Protein AF-A0A3R7CM35-F1 (afdb_monomer_lite)

Sequence (171 aa):
MNKRFMEYLDSKHRKIGEMTEEQLKQITAKARQTQETKPESFKLYHSPNKEKEAPKETEEKKPEIKPIKSKKFLLSGVNLTDRMMFMDNLATMLKAGLALAPALKTIAKEVKNTYFREVIQSLASYVENGQVLSRGMKYYPKVFSEMITATIEVGENTGMLADSFAHLAEI

Foldseek 3Di:
DDPVVVVVVVVPDPDPPDDDPVNVVVVVVVVPPDDDDDDPVPPPDDDDDDPDDDPPPPCPPPLDQPDPPDPPPVPDFDDPVLLLCLLLQQLVCVVVVDDNLVSLQVSLVVDPRVNVSSLSPSLSVCVVVVHQSLVSCVVPCSHAPPVLSVLCVVCVVVVNNSVSSVVVSVD

Radius of gyration: 26.81 Å; chains: 1; bounding box: 51×51×70 Å

pLDDT: mean 74.88, std 24.97, range [27.78, 98.62]

Secondary structure (DSSP, 8-state):
--HHHHHHHHTT-S--SS--HHHHHHHHHHTTS------TT--S-------S------------PPP---TTTTT-PPPHHHHHHHHHHHHHHHHTT--HHHHHHHHHHH---HHHHHHHHHHHHHHHTT--HHHHHTT-TTTS-HHHHHHHHHHHHHT-HHHHHHHHHH-

Structure (mmCIF, N/CA/C/O backbone):
data_AF-A0A3R7CM35-F1
#
_entry.id   AF-A0A3R7CM35-F1
#
loop_
_atom_site.group_PDB
_atom_site.id
_atom_site.type_symbol
_atom_site.label_atom_id
_atom_site.label_alt_id
_atom_site.label_comp_id
_atom_site.label_asym_id
_atom_site.label_entity_id
_atom_site.label_seq_id
_atom_site.pdbx_PDB_ins_code
_atom_site.Cartn_x
_atom_site.Cartn_y
_atom_site.Cartn_z
_atom_site.occupancy
_atom_site.B_iso_or_equiv
_atom_site.auth_seq_id
_atom_site.auth_comp_id
_atom_site.auth_asym_id
_atom_site.auth_atom_id
_atom_site.pdbx_PDB_model_num
ATOM 1 N N . MET A 1 1 ? -36.979 -19.291 -37.767 1.00 51.50 1 MET A N 1
ATOM 2 C CA . MET A 1 1 ? -35.526 -19.076 -37.570 1.00 51.50 1 MET A CA 1
ATOM 3 C C . MET A 1 1 ? -35.345 -18.377 -36.225 1.00 51.50 1 MET A C 1
ATOM 5 O O . MET A 1 1 ? -36.089 -17.444 -35.960 1.00 51.50 1 MET A O 1
ATOM 9 N N . ASN A 1 2 ? -34.509 -18.900 -35.321 1.00 46.25 2 ASN A N 1
ATOM 10 C CA . ASN A 1 2 ? -34.503 -18.482 -33.909 1.00 46.25 2 ASN A CA 1
ATOM 11 C C . ASN A 1 2 ? -33.762 -17.142 -33.718 1.00 46.25 2 ASN A C 1
ATOM 13 O O . ASN A 1 2 ? -32.691 -16.950 -34.286 1.00 46.25 2 ASN A O 1
ATOM 17 N N . LYS A 1 3 ? -34.315 -16.242 -32.896 1.00 48.50 3 LYS A N 1
ATOM 18 C CA . LYS A 1 3 ? -33.840 -14.868 -32.644 1.00 48.50 3 LYS A CA 1
ATOM 19 C C . LYS A 1 3 ? -32.354 -14.796 -32.262 1.00 48.50 3 LYS A C 1
ATOM 21 O O . LYS A 1 3 ? -31.635 -13.929 -32.744 1.00 48.50 3 LYS A O 1
ATOM 26 N N . ARG A 1 4 ? -31.871 -15.789 -31.510 1.00 53.28 4 ARG A N 1
ATOM 27 C CA . ARG A 1 4 ? -30.457 -15.913 -31.111 1.00 53.28 4 ARG A CA 1
ATOM 28 C C . ARG A 1 4 ? -29.495 -16.166 -32.275 1.00 53.28 4 ARG A C 1
ATOM 30 O O . ARG A 1 4 ? -28.328 -15.804 -32.194 1.00 53.28 4 ARG A O 1
ATOM 37 N N . PHE A 1 5 ? -29.967 -16.795 -33.351 1.00 50.53 5 PHE A N 1
ATOM 38 C CA . PHE A 1 5 ? -29.156 -17.032 -34.546 1.00 50.53 5 PHE A CA 1
ATOM 39 C C . PHE A 1 5 ? -28.981 -15.744 -35.356 1.00 50.53 5 PHE A C 1
ATOM 41 O O . PHE A 1 5 ? -27.897 -15.487 -35.864 1.00 50.53 5 PHE A O 1
ATOM 48 N N . MET A 1 6 ? -30.016 -14.899 -35.401 1.00 53.44 6 MET A N 1
ATOM 49 C CA . MET A 1 6 ? -29.934 -13.585 -36.045 1.00 53.44 6 MET A CA 1
ATOM 50 C C . MET A 1 6 ? -29.029 -12.628 -35.258 1.00 53.44 6 MET A C 1
ATOM 52 O O . MET A 1 6 ? -28.188 -11.970 -35.857 1.00 53.44 6 MET A O 1
ATOM 56 N N . GLU A 1 7 ? -29.114 -12.624 -33.921 1.00 54.47 7 GLU A N 1
ATOM 57 C CA . GLU A 1 7 ? -28.229 -11.823 -33.055 1.00 54.47 7 GLU A CA 1
ATOM 58 C C . GLU A 1 7 ? -26.748 -12.222 -33.187 1.00 54.47 7 GLU A C 1
ATOM 60 O O . GLU A 1 7 ? -25.878 -11.358 -33.167 1.00 54.47 7 GLU A O 1
ATOM 65 N N . TYR A 1 8 ? -26.446 -13.513 -33.375 1.00 52.53 8 TYR A N 1
ATOM 66 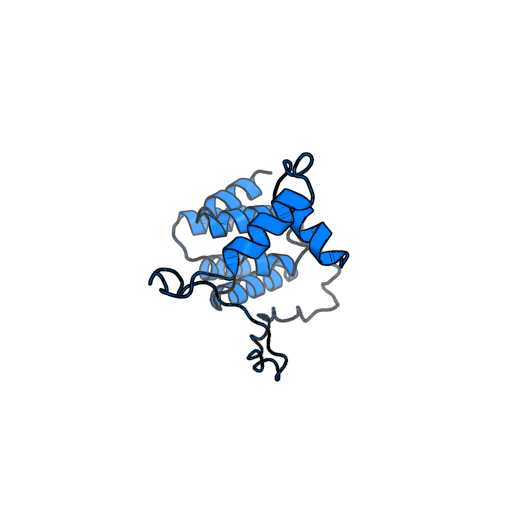C CA . TYR A 1 8 ? -25.076 -13.991 -33.606 1.00 52.53 8 TYR A CA 1
ATOM 67 C C . TYR A 1 8 ? -24.493 -13.500 -34.939 1.00 52.53 8 TYR A C 1
ATOM 69 O O . TYR A 1 8 ? -23.321 -13.130 -35.011 1.00 52.53 8 TYR A O 1
ATOM 77 N N . LEU A 1 9 ? -25.311 -13.491 -35.994 1.00 54.69 9 LEU A N 1
ATOM 78 C CA . LEU A 1 9 ? -24.895 -13.017 -37.313 1.00 54.69 9 LEU A CA 1
ATOM 79 C C . LEU A 1 9 ? -24.701 -11.494 -37.331 1.00 54.69 9 LEU A C 1
ATOM 81 O O . LEU A 1 9 ? -23.762 -11.008 -37.959 1.00 54.69 9 LEU A O 1
ATOM 85 N N . ASP A 1 10 ? -25.520 -10.763 -36.576 1.00 53.91 10 ASP A N 1
ATOM 86 C CA . ASP A 1 10 ? -25.430 -9.307 -36.434 1.00 53.91 10 ASP A CA 1
ATOM 87 C C . ASP A 1 10 ? -24.217 -8.877 -35.582 1.00 53.91 10 ASP A C 1
ATOM 89 O O . ASP A 1 10 ? -23.540 -7.890 -35.874 1.00 53.91 10 ASP A O 1
ATOM 93 N N . SER A 1 11 ? -23.854 -9.681 -34.574 1.00 52.22 11 SER A N 1
ATOM 94 C CA . SER A 1 11 ? -22.742 -9.390 -33.657 1.00 52.22 11 SER A CA 1
ATOM 95 C C . SER A 1 11 ? -21.351 -9.455 -34.299 1.00 52.22 11 SER A C 1
ATOM 97 O O . SER A 1 11 ? -20.392 -8.989 -33.674 1.00 52.22 11 SER A O 1
ATOM 99 N N . LYS A 1 12 ? -21.189 -10.071 -35.479 1.00 53.91 12 LYS A N 1
ATOM 100 C CA . LYS A 1 12 ? -19.853 -10.429 -35.980 1.00 53.91 12 LYS A CA 1
ATOM 101 C C . LYS A 1 12 ? -19.326 -9.639 -37.169 1.00 53.91 12 LYS A C 1
ATOM 103 O O . LYS A 1 12 ? -18.116 -9.519 -37.181 1.00 53.91 12 LYS A O 1
ATOM 108 N N . HIS A 1 13 ? -20.102 -9.030 -38.076 1.00 42.78 13 HIS A N 1
ATOM 109 C CA . HIS A 1 13 ? -19.570 -8.043 -39.047 1.00 42.78 13 HIS A CA 1
ATOM 110 C C . HIS A 1 13 ? -20.684 -7.238 -39.754 1.00 42.78 13 HIS A C 1
ATOM 112 O O . HIS A 1 13 ? -21.566 -7.813 -40.388 1.00 42.78 13 HIS A O 1
ATOM 118 N N . ARG A 1 14 ? -20.573 -5.895 -39.770 1.00 44.03 14 ARG A N 1
ATOM 119 C CA . ARG A 1 14 ? -21.295 -4.997 -40.699 1.00 44.03 14 ARG A CA 1
ATOM 120 C C . ARG A 1 14 ? -20.863 -5.282 -42.147 1.00 44.03 14 ARG A C 1
ATOM 122 O O . ARG A 1 14 ? -19.967 -4.601 -42.633 1.00 44.03 14 ARG A O 1
ATOM 129 N N . LYS A 1 15 ? -21.424 -6.296 -42.813 1.00 52.97 15 LYS A N 1
ATOM 130 C CA . LYS A 1 15 ? -21.468 -6.438 -44.292 1.00 52.97 15 LYS A CA 1
ATOM 131 C C . LYS A 1 15 ? -22.203 -7.717 -44.725 1.00 52.97 15 LYS A C 1
ATOM 133 O O . LYS A 1 15 ? -21.695 -8.503 -45.513 1.00 52.97 15 LYS A O 1
ATOM 138 N N . ILE A 1 16 ? -23.417 -7.933 -44.221 1.00 47.78 16 ILE A N 1
ATOM 139 C CA . ILE A 1 16 ? -24.318 -8.985 -44.738 1.00 47.78 16 ILE A CA 1
ATOM 140 C C . ILE A 1 16 ? -25.714 -8.395 -44.995 1.00 47.78 16 ILE A C 1
ATOM 142 O O . ILE A 1 16 ? -26.735 -9.001 -44.706 1.00 47.78 16 ILE A O 1
ATOM 146 N N . GLY A 1 17 ? -25.756 -7.165 -45.510 1.00 46.09 17 GLY A N 1
ATOM 147 C CA . GLY A 1 17 ? -26.994 -6.536 -45.982 1.00 46.09 17 GLY A CA 1
ATOM 148 C C . GLY A 1 17 ? -27.346 -6.876 -47.436 1.00 46.09 17 GLY A C 1
ATOM 149 O O . GLY A 1 17 ? -28.371 -6.419 -47.918 1.00 46.09 17 GLY A O 1
ATOM 150 N N . GLU A 1 18 ? -26.511 -7.648 -48.147 1.00 55.16 18 GLU A N 1
ATOM 151 C CA . GLU A 1 18 ? -26.612 -7.820 -49.611 1.00 55.16 18 GLU A CA 1
ATOM 152 C C . GLU A 1 18 ? -26.450 -9.279 -50.086 1.00 55.16 18 GLU A C 1
ATOM 154 O O . GLU A 1 18 ? -26.131 -9.524 -51.246 1.00 55.16 18 GLU A O 1
ATOM 159 N N . MET A 1 19 ? -26.646 -10.276 -49.217 1.00 53.78 19 MET A N 1
ATOM 160 C CA . MET A 1 19 ? -26.617 -11.687 -49.633 1.00 53.78 19 MET A CA 1
ATOM 161 C C . MET A 1 19 ? -28.030 -12.266 -49.650 1.00 53.78 19 MET A C 1
ATOM 163 O O . MET A 1 19 ? -28.739 -12.233 -48.648 1.00 53.78 19 MET A O 1
ATOM 167 N N . THR A 1 20 ? -28.437 -12.791 -50.804 1.00 61.66 20 THR A N 1
ATOM 168 C CA . THR A 1 20 ? -29.780 -13.355 -51.020 1.00 61.66 20 THR A CA 1
ATOM 169 C C . THR A 1 20 ? -29.938 -14.714 -50.326 1.00 61.66 20 THR A C 1
ATOM 171 O O . THR A 1 20 ? -28.957 -15.433 -50.111 1.00 61.66 20 THR A O 1
ATOM 174 N N . GLU A 1 21 ? -31.173 -15.099 -49.980 1.00 53.94 21 GLU A N 1
ATOM 175 C CA . GLU A 1 21 ? -31.464 -16.372 -49.294 1.00 53.94 21 GLU A CA 1
ATOM 176 C C . GLU A 1 21 ? -30.928 -17.605 -50.052 1.00 53.94 21 GLU A C 1
ATOM 178 O O . GLU A 1 21 ? -30.484 -18.576 -49.433 1.00 53.94 21 GLU A O 1
ATOM 183 N N . GLU A 1 22 ? -30.877 -17.550 -51.385 1.00 53.44 22 GLU A N 1
ATOM 184 C CA . GLU A 1 22 ? -30.278 -18.584 -52.234 1.00 53.44 22 GLU A CA 1
ATOM 185 C C . GLU A 1 22 ? -28.768 -18.758 -51.999 1.00 53.44 22 GLU A C 1
ATOM 187 O O . GLU A 1 22 ? -28.276 -19.888 -51.988 1.00 53.44 22 GLU A O 1
ATOM 192 N N . GLN A 1 23 ? -28.020 -17.680 -51.746 1.00 53.31 23 GLN A N 1
ATOM 193 C CA . GLN A 1 23 ? -26.577 -17.760 -51.482 1.00 53.31 23 GLN A CA 1
ATOM 194 C C . GLN A 1 23 ? -26.291 -18.389 -50.111 1.00 53.31 23 GLN A C 1
ATOM 196 O O . GLN A 1 23 ? -25.367 -19.195 -49.973 1.00 53.31 23 GLN A O 1
ATOM 201 N N . LEU A 1 24 ? -27.133 -18.103 -49.113 1.00 54.06 24 LEU A N 1
ATOM 202 C CA . LEU A 1 24 ? -27.068 -18.732 -47.789 1.00 54.06 24 LEU A CA 1
ATOM 203 C C . LEU A 1 24 ? -27.397 -20.234 -47.845 1.00 54.06 24 LEU A C 1
ATOM 205 O O . LEU A 1 24 ? -26.740 -21.036 -47.170 1.00 54.06 24 LEU A O 1
ATOM 209 N N . LYS A 1 25 ? -28.353 -20.639 -48.695 1.00 55.62 25 LYS A N 1
ATOM 210 C CA . LYS A 1 25 ? -28.678 -22.056 -48.943 1.00 55.62 25 LYS A CA 1
ATOM 211 C C . LYS A 1 25 ? -27.547 -22.806 -49.653 1.00 55.62 25 LYS A C 1
ATOM 213 O O . LYS A 1 25 ? -27.276 -23.957 -49.315 1.00 55.62 25 LYS A O 1
ATOM 218 N N . GLN A 1 26 ? -26.841 -22.170 -50.589 1.00 54.12 26 GLN A N 1
ATOM 219 C CA . GLN A 1 26 ? -25.711 -22.807 -51.279 1.00 54.12 26 GLN A CA 1
ATOM 220 C C . GLN A 1 26 ? -24.510 -23.045 -50.353 1.00 54.12 26 GLN A C 1
ATOM 222 O O . GLN A 1 26 ? -23.895 -24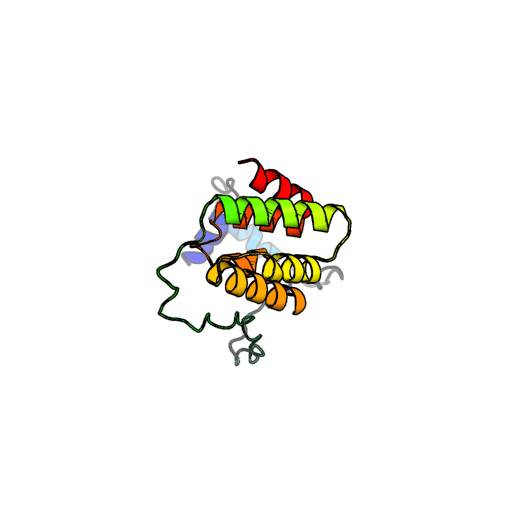.110 -50.418 1.00 54.12 26 GLN A O 1
ATOM 227 N N . ILE A 1 27 ? -24.207 -22.112 -49.442 1.00 57.19 27 ILE A N 1
ATOM 228 C CA . ILE A 1 27 ? -23.125 -22.287 -48.455 1.00 57.19 27 ILE A CA 1
ATOM 229 C C . ILE A 1 27 ? -23.439 -23.447 -47.498 1.00 57.19 27 ILE A C 1
ATOM 231 O O . ILE A 1 27 ? -22.579 -24.285 -47.219 1.00 57.19 27 ILE A O 1
ATOM 235 N N . THR A 1 28 ? -24.688 -23.541 -47.038 1.00 53.50 28 THR A N 1
ATOM 236 C CA . THR A 1 28 ? -25.121 -24.612 -46.125 1.00 53.50 28 THR A CA 1
ATOM 237 C C . THR A 1 28 ? -25.232 -25.980 -46.803 1.00 53.50 28 THR A C 1
ATOM 239 O O . THR A 1 28 ? -24.995 -26.997 -46.150 1.00 53.50 28 THR A O 1
ATOM 242 N N . ALA A 1 29 ? -25.513 -26.032 -48.108 1.00 51.41 29 ALA A N 1
ATOM 243 C CA . ALA A 1 29 ? -25.503 -27.272 -48.884 1.00 51.41 29 ALA A CA 1
ATOM 244 C C . ALA A 1 29 ? -24.078 -27.788 -49.167 1.00 51.41 29 ALA A C 1
ATOM 246 O O . ALA A 1 29 ? -23.835 -28.992 -49.091 1.00 51.41 29 ALA A O 1
ATOM 247 N N . LYS A 1 30 ? -23.115 -26.891 -49.425 1.00 52.09 30 LYS A N 1
ATOM 248 C CA . LYS A 1 30 ? -21.728 -27.255 -49.774 1.00 52.09 30 LYS A CA 1
ATOM 249 C C . LYS A 1 30 ? -20.920 -27.793 -48.584 1.00 52.09 30 LYS A C 1
ATOM 251 O O . LYS A 1 30 ? -20.014 -28.595 -48.773 1.00 52.09 30 LYS A O 1
ATOM 256 N N . ALA A 1 31 ? -21.290 -27.419 -47.358 1.00 49.47 31 ALA A N 1
ATOM 257 C CA . ALA A 1 31 ? -20.650 -27.896 -46.129 1.00 49.47 31 ALA A CA 1
ATOM 258 C C . ALA A 1 31 ? -21.047 -29.332 -45.716 1.00 49.47 31 ALA A C 1
ATOM 260 O O . ALA A 1 31 ? -20.473 -29.876 -44.776 1.00 49.47 31 ALA A O 1
ATOM 261 N N . ARG A 1 32 ? -22.025 -29.959 -46.390 1.00 46.84 32 ARG A N 1
ATOM 262 C CA . ARG A 1 32 ? -22.521 -31.310 -46.058 1.00 46.84 32 ARG A CA 1
ATOM 263 C C . ARG A 1 32 ? -21.890 -32.455 -46.869 1.00 46.84 32 ARG A C 1
ATOM 265 O O . ARG A 1 32 ? -22.226 -33.600 -46.591 1.00 46.84 32 ARG A O 1
ATOM 272 N N . GLN A 1 33 ? -20.997 -32.193 -47.833 1.00 44.41 33 GLN A N 1
ATOM 273 C CA . GLN A 1 33 ? -20.494 -33.224 -48.767 1.00 44.41 33 GLN A CA 1
ATOM 274 C C . GLN A 1 33 ? -18.974 -33.481 -48.788 1.00 44.41 33 GLN A C 1
ATOM 276 O O . GLN A 1 33 ? -18.514 -34.224 -49.648 1.00 44.41 33 GLN A O 1
ATOM 281 N N . THR A 1 34 ? -18.187 -33.002 -47.827 1.00 37.53 34 THR A N 1
ATOM 282 C CA . THR A 1 34 ? -16.776 -33.427 -47.707 1.00 37.53 34 THR A CA 1
ATOM 283 C C . THR A 1 34 ? -16.477 -33.903 -46.289 1.00 37.53 34 THR A C 1
ATOM 285 O O . THR A 1 34 ? -16.295 -33.113 -45.367 1.00 37.53 34 THR A O 1
ATOM 288 N N . GLN A 1 35 ? -16.492 -35.227 -46.116 1.00 42.78 35 GLN A N 1
ATOM 289 C CA . GLN A 1 35 ? -15.804 -35.924 -45.028 1.00 42.78 35 GLN A CA 1
ATOM 290 C C . GLN A 1 35 ? -14.302 -36.013 -45.378 1.00 42.78 35 GLN A C 1
ATOM 292 O O . GLN A 1 35 ? -13.978 -36.029 -46.561 1.00 42.78 35 GLN A O 1
ATOM 297 N N . GLU A 1 36 ? -13.438 -36.102 -44.352 1.00 38.03 36 GLU A N 1
ATOM 298 C CA . GLU A 1 36 ? -11.952 -36.191 -44.384 1.00 38.03 36 GLU A CA 1
ATOM 299 C C . GLU A 1 36 ? -11.216 -34.837 -44.542 1.00 38.03 36 GLU A C 1
ATOM 301 O O . GLU A 1 36 ? -11.520 -34.058 -45.431 1.00 38.03 36 GLU A O 1
ATOM 306 N N . THR A 1 37 ? -10.237 -34.406 -43.736 1.00 32.47 37 THR A N 1
ATOM 307 C CA . THR A 1 37 ? -9.485 -34.924 -42.577 1.00 32.47 37 THR A CA 1
ATOM 308 C C . THR A 1 37 ? -9.185 -33.744 -41.626 1.00 32.47 37 THR A C 1
ATOM 310 O O . THR A 1 37 ? -9.189 -32.580 -42.023 1.00 32.47 37 THR A O 1
ATOM 313 N N . LYS A 1 38 ? -8.952 -34.022 -40.339 1.00 34.03 38 LYS A N 1
ATOM 314 C CA . LYS A 1 38 ? -8.701 -33.020 -39.288 1.00 34.03 38 LYS A CA 1
ATOM 315 C C . LYS A 1 38 ? -7.290 -32.410 -39.425 1.00 34.03 38 LYS A C 1
ATOM 317 O O . LYS A 1 38 ? -6.334 -33.158 -39.237 1.00 34.03 38 LYS A O 1
ATOM 322 N N . PRO A 1 39 ? -7.111 -31.091 -39.649 1.00 33.56 39 PRO A N 1
ATOM 323 C CA . PRO A 1 39 ? -5.804 -30.471 -39.467 1.00 33.56 39 PRO A CA 1
ATOM 324 C C . PRO A 1 39 ? -5.440 -30.478 -37.975 1.00 33.56 39 PRO A C 1
ATOM 326 O O . PRO A 1 39 ? -6.227 -30.090 -37.106 1.00 33.56 39 PRO A O 1
ATOM 329 N N . GLU A 1 40 ? -4.232 -30.946 -37.679 1.00 38.00 40 GLU A N 1
ATOM 330 C CA . GLU A 1 40 ? -3.694 -31.185 -36.333 1.00 38.00 40 GLU A CA 1
ATOM 331 C C . GLU A 1 40 ? -3.576 -29.917 -35.460 1.00 38.00 40 GLU A C 1
ATOM 333 O O . GLU A 1 40 ? -3.362 -30.001 -34.253 1.00 38.00 40 GLU A O 1
ATOM 338 N N . SER A 1 41 ? -3.812 -28.735 -36.032 1.00 39.72 41 SER A N 1
ATOM 339 C CA . SER A 1 41 ? -3.823 -27.444 -35.338 1.00 39.72 41 SER A CA 1
ATOM 340 C C . SER A 1 41 ? -5.131 -27.131 -34.590 1.00 39.72 41 SER A C 1
ATOM 342 O O . SER A 1 41 ? -5.195 -26.153 -33.847 1.00 39.72 41 SER A O 1
ATOM 344 N N . PHE A 1 42 ? -6.172 -27.966 -34.697 1.00 34.56 42 PHE A N 1
ATOM 345 C CA . PHE A 1 42 ? -7.482 -27.737 -34.064 1.00 34.56 42 PHE A CA 1
ATOM 346 C C . PHE A 1 42 ? -7.645 -28.417 -32.686 1.00 34.56 42 PHE A C 1
ATOM 348 O O . PHE A 1 42 ? -8.681 -29.015 -32.379 1.00 34.56 42 PHE A O 1
ATOM 355 N N . LYS A 1 43 ? -6.606 -28.373 -31.842 1.00 41.34 43 LYS A N 1
ATOM 356 C CA . LYS A 1 43 ? -6.622 -28.951 -30.482 1.00 41.34 43 LYS A CA 1
ATOM 357 C C . LYS A 1 43 ? -6.764 -27.933 -29.342 1.00 41.34 43 LYS A C 1
ATOM 359 O O . LYS A 1 43 ? -6.646 -28.347 -28.196 1.00 41.34 43 LYS A O 1
ATOM 364 N N . LEU A 1 44 ? -7.059 -26.654 -29.608 1.00 35.50 44 LEU A N 1
ATOM 365 C CA . LEU A 1 44 ? -7.097 -25.641 -28.535 1.00 35.50 44 LEU A CA 1
ATOM 366 C C . LEU A 1 44 ? -8.444 -24.965 -28.244 1.00 35.50 44 LEU A C 1
ATOM 368 O O . LEU A 1 44 ? -8.525 -24.221 -27.277 1.00 35.50 44 LEU A O 1
ATOM 372 N N . TYR A 1 45 ? -9.520 -25.251 -28.980 1.00 27.78 45 TYR A N 1
ATOM 373 C CA . TYR A 1 45 ? -10.855 -24.776 -28.593 1.00 27.78 45 TYR A CA 1
ATOM 374 C C . TYR A 1 45 ? -11.920 -25.843 -28.844 1.00 27.78 45 TYR A C 1
ATOM 376 O O . TYR A 1 45 ? -12.481 -25.953 -29.929 1.00 27.78 45 TYR A O 1
ATOM 384 N N . HIS A 1 46 ? -12.207 -26.634 -27.812 1.00 33.09 46 HIS A N 1
ATOM 385 C CA . HIS A 1 46 ? -13.522 -27.235 -27.624 1.00 33.09 46 HIS A CA 1
ATOM 386 C C . HIS A 1 46 ? -14.097 -26.675 -26.324 1.00 33.09 46 HIS A C 1
ATOM 388 O O . HIS A 1 46 ? -13.546 -26.903 -25.252 1.00 33.09 46 HIS A O 1
ATOM 394 N N . SER A 1 47 ? -15.231 -25.991 -26.436 1.00 30.62 47 SER A N 1
ATOM 395 C CA . SER A 1 47 ? -16.255 -26.009 -25.399 1.00 30.62 47 SER A CA 1
ATOM 396 C C . SER A 1 47 ? -17.477 -26.697 -26.002 1.00 30.62 47 SER A C 1
ATOM 398 O O . SER A 1 47 ? -17.971 -26.263 -27.045 1.00 30.62 47 SER A O 1
ATOM 400 N N . PRO A 1 48 ? -17.939 -27.796 -25.393 1.00 32.78 48 PRO A N 1
ATOM 401 C CA . PRO A 1 48 ? -19.360 -28.079 -25.374 1.00 32.78 48 PRO A CA 1
ATOM 402 C C . PRO A 1 48 ? -19.825 -28.330 -23.937 1.00 32.78 48 PRO A C 1
ATOM 404 O O . PRO A 1 48 ? -19.420 -29.300 -23.294 1.00 32.78 48 PRO A O 1
ATOM 407 N N . ASN A 1 49 ? -20.734 -27.474 -23.467 1.00 32.59 49 ASN A N 1
ATOM 408 C CA . ASN A 1 49 ? -21.557 -27.727 -22.290 1.00 32.59 49 ASN A CA 1
ATOM 409 C C . ASN A 1 49 ? -22.290 -29.071 -22.447 1.00 32.59 49 ASN A C 1
ATOM 411 O O . ASN A 1 49 ? -23.146 -29.224 -23.320 1.00 32.59 49 ASN A O 1
ATOM 415 N N . LYS A 1 50 ? -21.982 -30.024 -21.565 1.00 38.00 50 LYS A N 1
ATOM 416 C CA . LYS A 1 50 ? -22.924 -31.052 -21.124 1.00 38.00 50 LYS A CA 1
ATOM 417 C C . LYS A 1 50 ? -23.332 -30.687 -19.705 1.00 38.00 50 LYS A C 1
ATOM 419 O O . LYS A 1 50 ? -22.488 -30.657 -18.817 1.00 38.00 50 LYS A O 1
ATOM 424 N N . GLU A 1 51 ? -24.621 -30.442 -19.506 1.00 45.09 51 GLU A N 1
ATOM 425 C CA . GLU A 1 51 ? -25.258 -30.513 -18.194 1.00 45.09 51 GLU A CA 1
ATOM 426 C C . GLU A 1 51 ? -25.109 -31.942 -17.659 1.00 45.09 51 GLU A C 1
ATOM 428 O O . GLU A 1 51 ? -25.895 -32.837 -17.963 1.00 45.09 51 GLU A O 1
ATOM 433 N N . LYS A 1 52 ? -24.035 -32.164 -16.907 1.00 38.62 52 LYS A N 1
ATOM 434 C CA . LYS A 1 52 ? -23.914 -33.150 -15.837 1.00 38.62 52 LYS A CA 1
ATOM 435 C C . LYS A 1 52 ? -23.021 -32.487 -14.807 1.00 38.62 52 LYS A C 1
ATOM 437 O O . LYS A 1 52 ? -21.905 -32.137 -15.168 1.00 38.62 52 LYS A O 1
ATOM 442 N N . GLU A 1 53 ? -23.595 -32.253 -13.627 1.00 39.22 53 GLU A N 1
ATOM 443 C CA . GLU A 1 53 ? -22.964 -31.810 -12.378 1.00 39.22 53 GLU A CA 1
ATOM 444 C C . GLU A 1 53 ? -21.666 -31.033 -12.584 1.00 39.22 53 GLU A C 1
ATOM 446 O O . GLU A 1 53 ? -20.618 -31.628 -12.835 1.00 39.22 53 GLU A O 1
ATOM 451 N N . ALA A 1 54 ? -21.754 -29.702 -12.465 1.00 39.50 54 ALA A N 1
ATOM 452 C CA . ALA A 1 54 ? -20.580 -28.847 -12.358 1.00 39.50 54 ALA A CA 1
ATOM 453 C C . ALA A 1 54 ? -19.537 -29.577 -11.495 1.00 39.50 54 ALA A C 1
ATOM 455 O O . ALA A 1 54 ? -19.879 -29.969 -10.369 1.00 39.50 54 ALA A O 1
ATOM 456 N N . PRO A 1 55 ? -18.313 -29.832 -12.006 1.00 39.25 55 PRO A N 1
ATOM 457 C CA . PRO A 1 55 ? -17.235 -30.291 -11.148 1.00 39.25 55 PRO A CA 1
ATOM 458 C C . PRO A 1 55 ? -17.250 -29.314 -9.993 1.00 39.25 55 PRO A C 1
ATOM 460 O O . PRO A 1 55 ? -17.260 -28.114 -10.268 1.00 39.25 55 PRO A O 1
ATOM 463 N N . LYS A 1 56 ? -17.376 -29.808 -8.753 1.00 39.72 56 LYS A N 1
ATOM 464 C CA . LYS A 1 56 ? -17.266 -28.964 -7.566 1.00 39.72 56 LYS A CA 1
ATOM 465 C C . LYS A 1 56 ? -16.073 -28.064 -7.833 1.00 39.72 56 LYS A C 1
ATOM 467 O O . LYS A 1 56 ? -14.949 -28.566 -7.847 1.00 39.72 56 LYS A O 1
ATOM 472 N N . GLU A 1 57 ? -16.334 -26.791 -8.140 1.00 42.16 57 GLU A N 1
ATOM 473 C CA . GLU A 1 57 ? -15.326 -25.760 -8.043 1.00 42.16 57 GLU A CA 1
ATOM 474 C C . GLU A 1 57 ? -14.806 -26.003 -6.643 1.00 42.16 57 GLU A C 1
ATOM 476 O O . GLU A 1 57 ? -15.558 -25.907 -5.669 1.00 42.16 57 GLU A O 1
ATOM 481 N N . THR A 1 58 ? -13.578 -26.511 -6.537 1.00 37.47 58 THR A N 1
ATOM 482 C CA . THR A 1 58 ? -12.858 -26.419 -5.283 1.00 37.47 58 THR A CA 1
ATOM 483 C C . THR A 1 58 ? -12.996 -24.961 -4.933 1.00 37.47 58 THR A C 1
ATOM 485 O O . THR A 1 58 ? -12.492 -24.132 -5.687 1.00 37.47 58 THR A O 1
ATOM 488 N N . GLU A 1 59 ? -13.801 -24.679 -3.908 1.00 43.81 59 GLU A N 1
ATOM 489 C CA . GLU A 1 59 ? -14.026 -23.352 -3.374 1.00 43.81 59 GLU A CA 1
ATOM 490 C C . GLU A 1 59 ? -12.638 -22.751 -3.161 1.00 43.81 59 GLU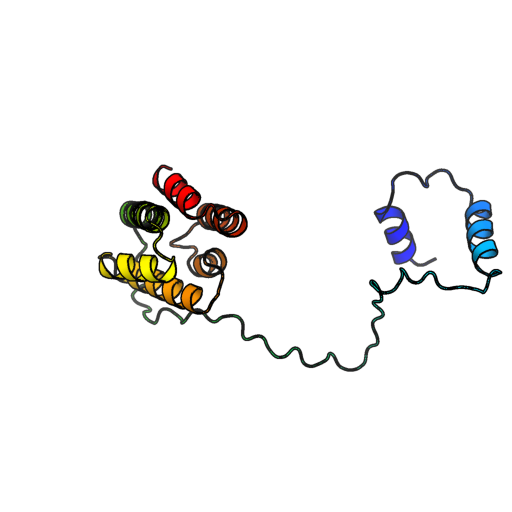 A C 1
ATOM 492 O O . GLU A 1 59 ? -11.983 -23.005 -2.146 1.00 43.81 59 GLU A O 1
ATOM 497 N N . GLU A 1 60 ? -12.136 -22.005 -4.144 1.00 44.25 60 GLU A N 1
ATOM 498 C CA . GLU A 1 60 ? -11.008 -21.126 -3.935 1.00 44.25 60 GLU A CA 1
ATOM 499 C C . GLU A 1 60 ? -11.564 -20.096 -2.972 1.00 44.25 60 GLU A C 1
ATOM 501 O O . GLU A 1 60 ? -12.289 -19.177 -3.360 1.00 44.25 60 GLU A O 1
ATOM 506 N N . LYS A 1 61 ? -11.335 -20.341 -1.676 1.00 41.84 61 LYS A N 1
ATOM 507 C CA . LYS A 1 61 ? -11.712 -19.437 -0.600 1.00 41.84 61 LYS A CA 1
ATOM 508 C C . LYS A 1 61 ? -11.296 -18.046 -1.038 1.00 41.84 61 LYS A C 1
ATOM 510 O O . LYS A 1 61 ? -10.099 -17.766 -1.115 1.00 41.84 61 LYS A O 1
ATOM 515 N N . LYS A 1 62 ? -12.285 -17.198 -1.345 1.00 47.31 62 LYS A N 1
ATOM 516 C CA . LYS A 1 62 ? -12.069 -15.789 -1.663 1.00 47.31 62 LYS A CA 1
ATOM 517 C C . LYS A 1 62 ? -11.086 -15.264 -0.616 1.00 47.31 62 LYS A C 1
ATOM 519 O O . LYS A 1 62 ? -11.398 -15.398 0.568 1.00 47.31 62 LYS A O 1
ATOM 524 N N . PRO A 1 63 ? -9.902 -14.769 -1.009 1.00 52.94 63 PRO A N 1
ATOM 525 C CA . PRO A 1 63 ? -8.843 -14.441 -0.067 1.00 52.94 63 PRO A CA 1
ATOM 526 C C . PRO A 1 63 ? -9.407 -13.453 0.953 1.00 52.94 63 PRO A C 1
ATOM 528 O O . PRO A 1 63 ? -9.798 -12.334 0.611 1.00 52.94 63 PRO A O 1
ATOM 531 N N . GLU A 1 64 ? -9.567 -13.933 2.184 1.00 63.47 64 GLU A N 1
ATOM 532 C CA . GLU A 1 64 ? -10.374 -13.266 3.193 1.00 63.47 64 GLU A CA 1
ATOM 533 C C . GLU A 1 64 ? -9.503 -12.240 3.911 1.00 63.47 64 GLU A C 1
ATOM 535 O O . GLU A 1 64 ? -8.582 -12.573 4.662 1.00 63.47 64 GLU A O 1
ATOM 540 N N . ILE A 1 65 ? -9.789 -10.963 3.670 1.00 70.00 65 ILE A N 1
ATOM 541 C CA . ILE A 1 65 ? -9.259 -9.896 4.506 1.00 70.00 65 ILE A CA 1
ATOM 542 C C . ILE A 1 65 ? -9.920 -10.014 5.876 1.00 70.00 65 ILE A C 1
ATOM 544 O O . ILE A 1 65 ? -11.142 -9.922 5.991 1.00 70.00 65 ILE A O 1
ATOM 548 N N . LYS A 1 66 ? -9.109 -10.214 6.923 1.00 67.25 66 LYS A N 1
ATOM 549 C CA . LYS A 1 66 ? -9.619 -10.331 8.293 1.00 67.25 66 LYS A CA 1
ATOM 550 C C . LYS A 1 66 ? -10.422 -9.068 8.640 1.00 67.25 66 LYS A C 1
ATOM 552 O O . LYS A 1 66 ? -9.890 -7.963 8.496 1.00 67.25 66 LYS A O 1
ATOM 557 N N . PRO A 1 67 ? -11.673 -9.198 9.113 1.00 62.72 67 PRO A N 1
ATOM 558 C CA . PRO A 1 67 ? -12.494 -8.043 9.439 1.00 62.72 67 PRO A CA 1
ATOM 559 C C . PRO A 1 67 ? -11.843 -7.226 10.560 1.00 62.72 67 PRO A C 1
ATOM 561 O O . PRO A 1 67 ? -11.426 -7.769 11.588 1.00 62.72 67 PRO A O 1
ATOM 564 N N . ILE A 1 68 ? -11.772 -5.909 10.355 1.00 71.62 68 ILE A N 1
ATOM 565 C CA . ILE A 1 68 ? -11.305 -4.947 11.357 1.00 71.62 68 ILE A CA 1
ATOM 566 C C . ILE A 1 68 ? -12.276 -4.997 12.545 1.00 71.62 68 ILE A C 1
ATOM 568 O O . ILE A 1 68 ? -13.464 -4.704 12.412 1.00 71.62 68 ILE A O 1
ATOM 572 N N . LYS A 1 69 ? -11.783 -5.437 13.709 1.00 61.28 69 LYS A N 1
ATOM 573 C CA . LY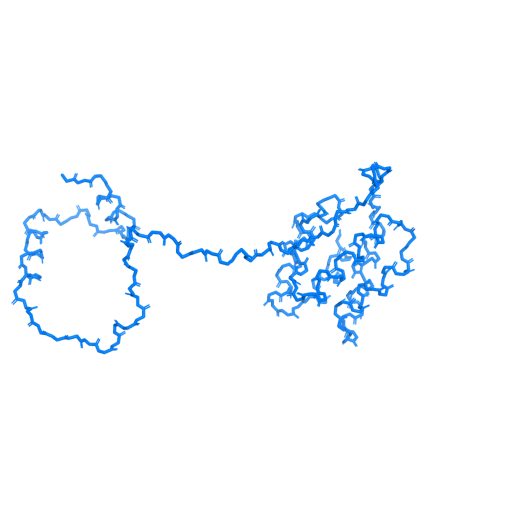S A 1 69 ? -12.611 -5.914 14.834 1.00 61.28 69 LYS A CA 1
ATOM 574 C C . LYS A 1 69 ? -13.327 -4.806 15.628 1.00 61.28 69 LYS A C 1
ATOM 576 O O . LYS A 1 69 ? -14.089 -5.113 16.543 1.00 61.28 69 LYS A O 1
ATOM 581 N N . SER A 1 70 ? -13.114 -3.526 15.326 1.00 54.56 70 SER A N 1
ATOM 582 C CA . SER A 1 70 ? -13.490 -2.414 16.209 1.00 54.56 70 SER A CA 1
ATOM 583 C C . SER A 1 70 ? -14.631 -1.540 15.646 1.00 54.56 70 SER A C 1
ATOM 585 O O . SER A 1 70 ? -14.442 -0.633 14.841 1.00 54.56 70 SER A O 1
ATOM 587 N N . LYS A 1 71 ? -15.862 -1.731 16.157 1.00 54.16 71 LYS A N 1
ATOM 588 C CA . LYS A 1 71 ? -17.031 -0.864 15.854 1.00 54.16 71 LYS A CA 1
ATOM 589 C C . LYS A 1 71 ? -16.816 0.620 16.209 1.00 54.16 71 LYS A C 1
ATOM 591 O O . LYS A 1 71 ? -17.449 1.481 15.612 1.00 54.16 71 LYS A O 1
ATOM 596 N N . LYS A 1 72 ? -15.896 0.928 17.134 1.00 54.38 72 LYS A N 1
ATOM 597 C CA . LYS A 1 72 ? -15.516 2.300 17.543 1.00 54.38 72 LYS A CA 1
ATOM 598 C C . LYS A 1 72 ? -14.749 3.072 16.449 1.00 54.38 72 LYS A C 1
ATOM 600 O O . LYS A 1 72 ? -14.498 4.260 16.592 1.00 54.38 72 LYS A O 1
ATOM 605 N N . PHE A 1 73 ? -14.381 2.395 15.366 1.00 54.81 73 PHE A N 1
ATOM 606 C CA . PHE A 1 73 ? -13.330 2.816 14.443 1.00 54.81 73 PHE A CA 1
ATOM 607 C C . PHE A 1 73 ? -13.807 3.109 13.027 1.00 54.81 73 PHE A C 1
ATOM 609 O O . PHE A 1 73 ? -13.160 3.823 12.272 1.00 54.81 73 PHE A O 1
ATOM 616 N N . LEU A 1 74 ? -15.007 2.631 12.701 1.00 55.66 74 LEU A N 1
ATOM 617 C CA . LEU A 1 74 ? -15.682 2.877 11.427 1.00 55.66 74 LEU A CA 1
ATOM 618 C C . LEU A 1 74 ? -16.043 4.364 11.205 1.00 55.66 74 LEU A C 1
ATOM 620 O O . LEU A 1 74 ? -16.495 4.723 10.112 1.00 55.66 74 LEU A O 1
ATOM 624 N N . LEU A 1 75 ? -15.840 5.202 12.233 1.00 56.94 75 LEU A N 1
ATOM 625 C CA . LEU A 1 75 ? -16.092 6.645 12.259 1.00 56.94 75 LEU A CA 1
ATOM 626 C C . LEU A 1 75 ? -14.813 7.502 12.171 1.00 56.94 75 LEU A C 1
ATOM 628 O O . LEU A 1 75 ? -14.920 8.686 11.867 1.00 56.94 75 LEU A O 1
ATOM 632 N N . SER A 1 76 ? -13.614 6.947 12.401 1.00 61.72 76 SER A N 1
ATOM 633 C CA . SER A 1 76 ? -12.357 7.698 12.263 1.00 61.72 76 SER A CA 1
ATOM 634 C C . SER A 1 76 ? -11.780 7.497 10.865 1.00 61.72 76 SER A C 1
ATOM 636 O O . SER A 1 76 ? -11.201 6.454 10.565 1.00 61.72 76 SER A O 1
ATOM 638 N N . GLY A 1 77 ? -11.951 8.491 9.995 1.00 75.94 77 GLY A N 1
ATOM 639 C CA . GLY A 1 77 ? -11.271 8.522 8.702 1.00 75.94 77 GLY A CA 1
ATOM 640 C C . GLY A 1 77 ? -9.750 8.635 8.858 1.00 75.94 77 GLY A C 1
ATOM 641 O O . GLY A 1 77 ? -9.234 9.034 9.903 1.00 75.94 77 GLY A O 1
ATOM 642 N N . VAL A 1 78 ? -9.020 8.292 7.800 1.00 91.31 78 VAL A N 1
ATOM 643 C CA . VAL A 1 78 ? -7.589 8.608 7.683 1.00 91.31 78 VAL A CA 1
ATOM 644 C C . VAL A 1 78 ? -7.483 10.018 7.100 1.00 91.31 78 VAL A C 1
ATOM 646 O O . VAL A 1 78 ? -8.214 10.344 6.161 1.00 91.31 78 VAL A O 1
ATOM 649 N N . ASN A 1 79 ? -6.637 10.879 7.668 1.00 92.56 79 ASN A N 1
ATOM 650 C CA . ASN A 1 79 ? -6.455 12.232 7.137 1.00 92.56 79 ASN A CA 1
ATOM 651 C C . ASN A 1 79 ? -5.609 12.196 5.843 1.00 92.56 79 ASN A C 1
ATOM 653 O O . ASN A 1 79 ? -5.003 11.176 5.513 1.00 92.56 79 ASN A O 1
ATOM 657 N N . LEU A 1 80 ? -5.614 13.287 5.072 1.00 92.62 80 LEU A N 1
ATOM 658 C CA . LEU A 1 80 ? -4.887 13.346 3.799 1.00 92.62 80 LEU A CA 1
ATOM 659 C C . LEU A 1 80 ? -3.373 13.207 3.995 1.00 92.62 80 LEU A C 1
ATOM 661 O O . LEU A 1 80 ? -2.751 12.426 3.285 1.00 92.62 80 LEU A O 1
ATOM 665 N N . THR A 1 81 ? -2.813 13.896 4.988 1.00 94.06 81 THR A N 1
ATOM 666 C CA . THR A 1 81 ? -1.379 13.880 5.298 1.00 94.06 81 THR A CA 1
ATOM 667 C C . THR A 1 81 ? -0.863 12.472 5.586 1.00 94.06 81 THR A C 1
ATOM 669 O O . THR A 1 81 ? 0.145 12.071 5.017 1.00 94.06 81 THR A O 1
ATOM 672 N N . ASP A 1 82 ? -1.580 11.689 6.394 1.00 94.81 82 ASP A N 1
ATOM 673 C CA . ASP A 1 82 ? -1.235 10.300 6.703 1.00 94.81 82 ASP A CA 1
ATOM 674 C C . ASP A 1 82 ? -1.204 9.455 5.422 1.00 94.81 82 ASP A C 1
ATOM 676 O O . ASP A 1 82 ? -0.281 8.666 5.226 1.00 94.81 82 ASP A O 1
ATOM 680 N N . ARG A 1 83 ? -2.190 9.628 4.526 1.00 95.62 83 ARG A N 1
ATOM 681 C CA . ARG A 1 83 ? -2.218 8.915 3.239 1.00 95.62 83 ARG A CA 1
ATOM 682 C C . ARG A 1 83 ? -1.043 9.308 2.353 1.00 95.62 83 ARG A C 1
ATOM 684 O O . ARG A 1 83 ? -0.406 8.414 1.814 1.00 95.62 83 ARG A O 1
ATOM 691 N N . MET A 1 84 ? -0.746 10.601 2.227 1.00 95.94 84 MET A N 1
ATOM 692 C CA . MET A 1 84 ? 0.379 11.089 1.420 1.00 95.94 84 MET A CA 1
ATOM 693 C C . MET A 1 84 ? 1.711 10.548 1.947 1.00 95.94 84 MET A C 1
ATOM 695 O O . MET A 1 84 ? 2.481 9.986 1.177 1.00 95.94 84 MET A O 1
ATOM 699 N N . MET A 1 85 ? 1.939 10.611 3.264 1.00 96.56 85 MET A N 1
ATOM 700 C CA . MET A 1 85 ? 3.135 10.040 3.897 1.00 96.56 85 MET A CA 1
ATOM 701 C C . MET A 1 85 ? 3.234 8.527 3.683 1.00 96.56 85 MET A C 1
ATOM 703 O O . MET A 1 85 ? 4.320 8.006 3.457 1.00 96.56 85 MET A O 1
ATOM 707 N N . PHE A 1 86 ? 2.110 7.807 3.720 1.00 98.00 86 PHE A N 1
ATOM 708 C CA . PHE A 1 86 ? 2.091 6.386 3.379 1.00 98.00 86 PHE A CA 1
ATOM 709 C C . PHE A 1 86 ? 2.525 6.135 1.928 1.00 98.00 86 PHE A C 1
ATOM 711 O O . PHE A 1 86 ? 3.345 5.244 1.709 1.00 98.00 86 PHE A O 1
ATOM 718 N N . MET A 1 87 ? 2.012 6.904 0.959 1.00 98.19 87 MET A N 1
ATOM 719 C CA . MET A 1 87 ? 2.387 6.748 -0.453 1.00 98.19 87 MET A CA 1
ATOM 720 C C . MET A 1 87 ? 3.875 7.064 -0.669 1.00 98.19 87 MET A C 1
ATOM 722 O O . MET A 1 87 ? 4.577 6.270 -1.290 1.00 98.19 87 MET A O 1
ATOM 726 N N . ASP A 1 88 ? 4.369 8.165 -0.099 1.00 98.25 88 ASP A N 1
ATOM 727 C CA . ASP A 1 88 ? 5.759 8.616 -0.245 1.00 98.25 88 ASP A CA 1
ATOM 728 C C . ASP A 1 88 ? 6.767 7.651 0.403 1.00 98.25 88 ASP A C 1
ATOM 730 O O . ASP A 1 88 ? 7.738 7.212 -0.226 1.00 98.25 88 ASP A O 1
ATOM 734 N N . ASN A 1 89 ? 6.490 7.215 1.638 1.00 98.19 89 ASN A N 1
ATOM 735 C CA . ASN A 1 89 ? 7.332 6.239 2.330 1.00 98.19 89 ASN A CA 1
ATOM 736 C C . ASN A 1 89 ? 7.361 4.909 1.570 1.00 98.19 89 ASN A C 1
ATOM 738 O O . ASN A 1 89 ? 8.425 4.308 1.409 1.00 98.19 89 ASN A O 1
ATOM 742 N N . LEU A 1 90 ? 6.209 4.447 1.072 1.00 98.31 90 LEU A N 1
ATOM 743 C CA . LEU A 1 90 ? 6.137 3.191 0.334 1.00 98.31 90 LEU A CA 1
ATOM 744 C C . LEU A 1 90 ? 6.880 3.288 -1.001 1.00 98.31 90 LEU A C 1
ATOM 746 O O . LEU A 1 90 ? 7.665 2.395 -1.313 1.00 98.31 90 LEU A O 1
ATOM 750 N N . ALA A 1 91 ? 6.712 4.384 -1.744 1.00 98.56 91 ALA A N 1
ATOM 751 C CA . ALA A 1 91 ? 7.473 4.651 -2.960 1.00 98.56 91 ALA A CA 1
ATOM 752 C C . ALA A 1 91 ? 8.984 4.613 -2.697 1.00 98.56 91 ALA A C 1
ATOM 754 O O . ALA A 1 91 ? 9.715 3.918 -3.401 1.00 98.56 91 ALA A O 1
ATOM 755 N N . THR A 1 92 ? 9.444 5.302 -1.651 1.00 98.44 92 THR A N 1
ATOM 756 C CA . THR A 1 92 ? 10.861 5.365 -1.266 1.00 98.44 92 THR A CA 1
ATOM 757 C C . THR A 1 92 ? 11.427 3.982 -0.961 1.00 98.44 92 THR A C 1
ATOM 759 O O . THR A 1 92 ? 12.473 3.602 -1.489 1.00 98.44 92 THR A O 1
ATOM 762 N N . MET A 1 93 ? 10.719 3.190 -0.154 1.00 98.56 93 MET A N 1
ATOM 763 C CA . MET A 1 93 ? 11.158 1.838 0.192 1.00 98.56 93 MET A CA 1
ATOM 764 C C . MET A 1 93 ? 11.200 0.915 -1.030 1.00 98.56 93 MET A C 1
ATOM 766 O O . MET A 1 93 ? 12.170 0.178 -1.207 1.00 98.56 93 MET A O 1
ATOM 770 N N . LEU A 1 94 ? 10.182 0.967 -1.893 1.00 98.38 94 LEU A N 1
ATOM 771 C CA . LEU A 1 94 ? 10.137 0.149 -3.106 1.00 98.38 94 LEU A CA 1
ATOM 772 C C . LEU A 1 94 ? 11.244 0.541 -4.097 1.00 98.38 94 LEU A C 1
ATOM 774 O O . LEU A 1 94 ? 11.894 -0.340 -4.655 1.00 98.38 94 LEU A O 1
ATOM 778 N N . LYS A 1 95 ? 11.526 1.842 -4.263 1.00 98.06 95 LYS A N 1
ATOM 779 C CA . LYS A 1 95 ? 12.662 2.334 -5.066 1.00 98.06 95 LYS A CA 1
ATOM 780 C C . LYS A 1 95 ? 14.009 1.864 -4.510 1.00 98.06 95 LYS A C 1
ATOM 782 O O . LYS A 1 95 ? 14.922 1.590 -5.280 1.00 98.06 95 LYS A O 1
ATOM 787 N N . ALA A 1 96 ? 14.121 1.715 -3.190 1.00 98.19 96 ALA A N 1
ATOM 788 C CA . ALA A 1 96 ? 15.295 1.143 -2.530 1.00 98.19 96 ALA A CA 1
ATOM 789 C C . ALA A 1 96 ? 15.395 -0.395 -2.653 1.00 98.19 96 ALA A C 1
ATOM 791 O O . ALA A 1 96 ? 16.316 -0.995 -2.102 1.00 98.19 96 ALA A O 1
ATOM 792 N N . GLY A 1 97 ? 14.462 -1.047 -3.356 1.00 97.31 97 GLY A N 1
ATOM 793 C CA . GLY A 1 97 ? 14.472 -2.490 -3.594 1.00 97.31 97 GLY A CA 1
ATOM 794 C C . GLY A 1 97 ? 13.893 -3.329 -2.454 1.00 97.31 97 GLY A C 1
ATOM 795 O O . GLY A 1 97 ? 14.040 -4.552 -2.467 1.00 97.31 97 GLY A O 1
ATOM 796 N N . LEU A 1 98 ? 13.229 -2.718 -1.464 1.00 97.94 98 LEU A N 1
ATOM 797 C CA . LEU A 1 98 ? 12.511 -3.493 -0.454 1.00 97.94 98 LEU A CA 1
ATOM 798 C C . LEU A 1 98 ? 11.300 -4.185 -1.077 1.00 97.94 98 LEU A C 1
ATOM 800 O O . LEU A 1 98 ? 10.536 -3.596 -1.838 1.00 97.94 98 LEU A O 1
ATOM 804 N N . ALA A 1 99 ? 11.072 -5.430 -0.668 1.00 97.81 99 ALA A N 1
ATOM 805 C CA . ALA A 1 99 ? 9.841 -6.124 -1.001 1.00 97.81 99 ALA A CA 1
ATOM 806 C C . ALA A 1 99 ? 8.621 -5.427 -0.362 1.00 97.81 99 ALA A C 1
ATOM 808 O O . ALA A 1 99 ? 8.681 -4.913 0.760 1.00 97.81 99 ALA A O 1
ATOM 809 N N . LEU A 1 100 ? 7.487 -5.477 -1.065 1.00 98.31 100 LEU A N 1
ATOM 810 C CA . LEU A 1 100 ? 6.252 -4.772 -0.711 1.00 98.31 100 LEU A CA 1
ATOM 811 C C . LEU A 1 100 ? 5.709 -5.127 0.681 1.00 98.31 100 LEU A C 1
ATOM 813 O O . LEU A 1 100 ? 5.411 -4.234 1.472 1.00 98.31 100 LEU A O 1
ATOM 817 N N . ALA A 1 101 ? 5.585 -6.416 1.010 1.00 98.06 101 ALA A N 1
ATOM 818 C CA . ALA A 1 101 ? 5.036 -6.829 2.304 1.00 98.06 101 ALA A CA 1
ATOM 819 C C . ALA A 1 101 ? 5.900 -6.350 3.495 1.00 98.06 101 ALA A C 1
ATOM 821 O O . ALA A 1 101 ? 5.340 -5.765 4.427 1.00 98.06 101 ALA A O 1
ATOM 822 N N . PRO A 1 102 ? 7.242 -6.506 3.486 1.00 98.19 102 PRO A N 1
ATOM 823 C CA . PRO A 1 102 ? 8.114 -5.871 4.476 1.00 98.19 102 PRO A CA 1
ATOM 824 C C . PRO A 1 102 ? 7.977 -4.345 4.555 1.00 98.19 102 PRO A C 1
ATOM 826 O O . PRO A 1 102 ? 7.913 -3.815 5.662 1.00 98.19 102 PRO A O 1
ATOM 829 N N . ALA A 1 103 ? 7.882 -3.641 3.422 1.00 98.56 103 ALA A N 1
ATOM 830 C CA . ALA A 1 103 ? 7.707 -2.187 3.406 1.00 98.56 103 ALA A CA 1
ATOM 831 C C . ALA A 1 103 ? 6.394 -1.758 4.090 1.00 98.56 103 ALA A C 1
ATOM 833 O O . ALA A 1 103 ? 6.404 -0.924 4.996 1.00 98.56 103 ALA A O 1
ATOM 834 N N . LEU A 1 104 ? 5.274 -2.415 3.762 1.00 98.62 104 LEU A N 1
ATOM 835 C CA . LEU A 1 104 ? 3.982 -2.191 4.423 1.00 98.62 104 LEU A CA 1
ATOM 836 C C . LEU A 1 104 ? 4.061 -2.450 5.938 1.00 98.62 104 LEU A C 1
ATOM 838 O O . LEU A 1 104 ? 3.548 -1.661 6.734 1.00 98.62 104 LEU A O 1
ATOM 842 N N . LYS A 1 105 ? 4.739 -3.528 6.364 1.00 98.44 105 LYS A N 1
ATOM 843 C CA . LYS A 1 105 ? 4.948 -3.834 7.792 1.00 98.44 105 LYS A CA 1
ATOM 844 C C . LYS A 1 105 ? 5.755 -2.755 8.508 1.00 98.44 105 LYS A C 1
ATOM 846 O O . LYS A 1 105 ? 5.494 -2.507 9.684 1.00 98.44 105 LYS A O 1
ATOM 851 N N . THR A 1 106 ? 6.727 -2.140 7.840 1.00 98.44 106 THR A N 1
ATOM 852 C CA . THR A 1 106 ? 7.510 -1.040 8.414 1.00 98.44 106 THR A CA 1
ATOM 853 C C . THR A 1 106 ? 6.648 0.202 8.591 1.00 98.44 106 THR A C 1
ATOM 855 O O . THR A 1 106 ? 6.541 0.692 9.712 1.00 98.44 106 THR A O 1
ATOM 858 N N . ILE A 1 107 ? 5.923 0.629 7.555 1.00 98.00 107 ILE A N 1
ATOM 859 C CA . ILE A 1 107 ? 5.063 1.821 7.634 1.00 98.00 107 ILE A CA 1
ATOM 860 C C . ILE A 1 107 ? 3.966 1.646 8.693 1.00 98.00 107 ILE A C 1
ATOM 862 O O . ILE A 1 107 ? 3.684 2.562 9.465 1.00 98.00 107 ILE A O 1
ATOM 866 N N . ALA A 1 108 ? 3.394 0.443 8.820 1.00 97.62 108 ALA A N 1
ATOM 867 C CA . ALA A 1 108 ? 2.424 0.137 9.871 1.00 97.62 108 ALA A CA 1
ATOM 868 C C . ALA A 1 108 ? 2.952 0.413 11.297 1.00 97.62 108 ALA A C 1
ATOM 870 O O . ALA A 1 108 ? 2.173 0.760 12.187 1.00 97.62 108 ALA A O 1
ATOM 871 N N . LYS A 1 109 ? 4.259 0.259 11.543 1.00 97.25 109 LYS A N 1
ATOM 872 C CA . LYS A 1 109 ? 4.861 0.542 12.858 1.00 97.25 109 LYS A CA 1
ATOM 873 C C . LYS A 1 109 ? 4.986 2.042 13.134 1.00 97.25 109 LYS A C 1
ATOM 875 O O . LYS A 1 109 ? 4.986 2.431 14.297 1.00 97.25 109 LYS A O 1
ATOM 880 N N . GLU A 1 110 ? 5.067 2.863 12.092 1.00 94.62 110 GLU A N 1
ATOM 881 C CA . GLU A 1 110 ? 5.314 4.306 12.189 1.00 94.62 110 GLU A CA 1
ATOM 882 C C . GLU A 1 110 ? 4.022 5.127 12.244 1.00 94.62 110 GLU A C 1
ATOM 884 O O . GLU A 1 110 ? 3.963 6.164 12.911 1.00 94.62 110 GLU A O 1
ATOM 889 N N . VAL A 1 111 ? 2.957 4.662 11.584 1.00 93.94 111 VAL A N 1
ATOM 890 C CA . VAL A 1 111 ? 1.687 5.395 11.549 1.00 93.94 111 VAL A CA 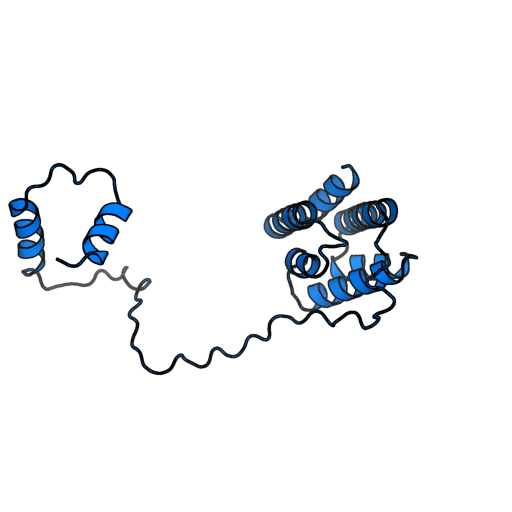1
ATOM 891 C C . VAL A 1 111 ? 1.060 5.509 12.942 1.00 93.94 111 VAL A C 1
ATOM 893 O O . VAL A 1 111 ? 0.898 4.531 13.682 1.00 93.94 111 VAL A O 1
ATOM 896 N N . LYS A 1 112 ? 0.663 6.732 13.308 1.00 92.19 112 LYS A N 1
ATOM 897 C CA . LYS A 1 112 ? 0.013 7.031 14.596 1.00 92.19 112 LYS A CA 1
ATOM 898 C C . LYS A 1 112 ? -1.465 6.661 14.594 1.00 92.19 112 LYS A C 1
ATOM 900 O O . LYS A 1 112 ? -1.979 6.192 15.609 1.00 92.19 112 LYS A O 1
ATOM 905 N N . ASN A 1 113 ? -2.134 6.856 13.456 1.00 93.00 113 ASN A N 1
ATOM 906 C CA . ASN A 1 113 ? -3.534 6.505 13.278 1.00 93.00 113 ASN A CA 1
ATOM 907 C C . ASN A 1 113 ? -3.697 4.987 13.397 1.00 93.00 113 ASN A C 1
ATOM 909 O O . ASN A 1 113 ? -3.239 4.222 12.549 1.00 93.00 113 ASN A O 1
ATOM 913 N N . THR A 1 114 ? -4.351 4.550 14.468 1.00 92.12 114 THR A N 1
ATOM 914 C CA . THR A 1 114 ? -4.534 3.130 14.757 1.00 92.12 114 THR A CA 1
ATOM 915 C C . THR A 1 114 ? -5.388 2.442 13.688 1.00 92.12 114 THR A C 1
ATOM 917 O O . THR A 1 114 ? -5.153 1.270 13.409 1.00 92.12 114 THR A O 1
ATOM 920 N N . TYR A 1 115 ? -6.333 3.145 13.049 1.00 92.56 115 TYR A N 1
ATOM 921 C CA . TYR A 1 115 ? -7.152 2.576 11.970 1.00 92.56 115 TYR A CA 1
ATOM 922 C C . TYR A 1 115 ? -6.333 2.356 10.736 1.00 92.56 115 TYR A C 1
ATOM 924 O O . TYR A 1 115 ? -6.348 1.269 10.159 1.00 92.56 115 TYR A O 1
ATOM 932 N N . PHE A 1 116 ? -5.536 3.355 10.394 1.00 95.38 116 PHE A N 1
ATOM 933 C CA . PHE A 1 116 ? -4.656 3.214 9.265 1.00 95.38 116 PHE A CA 1
ATOM 934 C C . PHE A 1 116 ? -3.613 2.115 9.490 1.00 95.38 116 PHE A C 1
ATOM 936 O O . PHE A 1 116 ? -3.359 1.325 8.588 1.00 95.38 116 PHE A O 1
ATOM 943 N N . ARG A 1 117 ? -3.095 1.983 10.719 1.00 95.75 117 ARG A N 1
ATOM 944 C CA . ARG A 1 117 ? -2.221 0.872 11.115 1.00 95.75 117 ARG A CA 1
ATOM 945 C C . ARG A 1 117 ? -2.852 -0.485 10.829 1.00 95.75 117 ARG A C 1
ATOM 947 O O . ARG A 1 117 ? -2.215 -1.313 10.188 1.00 95.75 117 ARG A 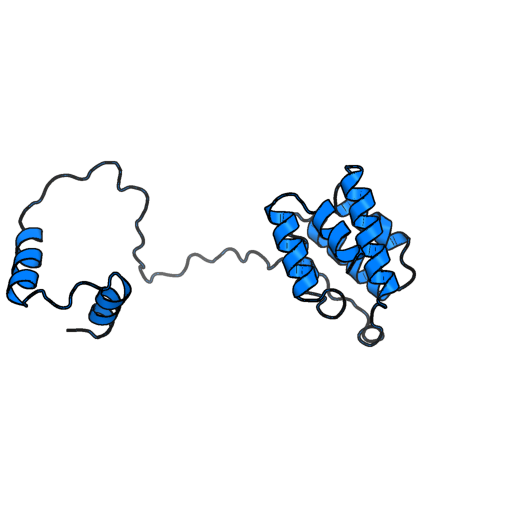O 1
ATOM 954 N N . GLU A 1 118 ? -4.075 -0.718 11.299 1.00 94.69 118 GLU A N 1
ATOM 955 C CA . GLU A 1 118 ? -4.768 -1.996 11.100 1.00 94.69 118 GLU A CA 1
ATOM 956 C C . GLU A 1 118 ? -5.032 -2.273 9.614 1.00 94.69 118 GLU A C 1
ATOM 958 O O . GLU A 1 118 ? -4.824 -3.395 9.152 1.00 94.69 118 GLU A O 1
ATOM 963 N N . VAL A 1 119 ? -5.410 -1.244 8.848 1.00 96.00 119 VAL A N 1
ATOM 964 C CA . VAL A 1 119 ? -5.564 -1.330 7.389 1.00 96.00 119 VAL A CA 1
ATOM 965 C C . VAL A 1 119 ? -4.249 -1.748 6.724 1.00 96.00 119 VAL A C 1
ATOM 967 O O . VAL A 1 119 ? -4.227 -2.720 5.972 1.00 96.00 119 VAL A O 1
ATOM 970 N N . ILE A 1 120 ? -3.136 -1.075 7.030 1.00 98.00 120 ILE A N 1
ATOM 971 C CA . ILE A 1 120 ? -1.828 -1.368 6.424 1.00 98.00 120 ILE A CA 1
ATOM 972 C C . ILE A 1 120 ? -1.329 -2.759 6.841 1.00 98.00 120 ILE A C 1
ATOM 974 O O . ILE A 1 120 ? -0.820 -3.500 6.004 1.00 98.00 120 ILE A O 1
ATOM 978 N N . GLN A 1 121 ? -1.511 -3.161 8.104 1.00 97.69 121 GLN A N 1
ATOM 979 C CA . GLN A 1 121 ? -1.170 -4.514 8.570 1.00 97.69 121 GLN A CA 1
ATOM 980 C C . GLN A 1 121 ? -1.965 -5.591 7.834 1.00 97.69 121 GLN A C 1
ATOM 982 O O . GLN A 1 121 ? -1.422 -6.637 7.474 1.00 97.69 121 GLN A O 1
ATOM 987 N N . SER A 1 122 ? -3.248 -5.326 7.601 1.00 96.94 122 SER A N 1
ATOM 988 C CA . SER A 1 122 ? -4.117 -6.219 6.854 1.00 96.94 122 SER A CA 1
ATOM 989 C C . SER A 1 122 ? -3.663 -6.359 5.400 1.00 96.94 122 SER A C 1
ATOM 991 O O . SER A 1 122 ? -3.504 -7.480 4.918 1.00 96.94 122 SER A O 1
ATOM 993 N N . LEU A 1 123 ? -3.338 -5.244 4.733 1.00 98.19 123 LEU A N 1
ATOM 994 C CA . LEU A 1 123 ? -2.762 -5.254 3.384 1.00 98.19 123 LEU A CA 1
ATOM 995 C C . LEU A 1 123 ? -1.424 -5.997 3.332 1.00 98.19 123 LEU A C 1
ATOM 997 O O . LEU A 1 123 ? -1.207 -6.799 2.430 1.00 98.19 123 LEU A O 1
ATOM 1001 N N . ALA A 1 124 ? -0.549 -5.784 4.317 1.00 98.19 124 ALA A N 1
ATOM 1002 C CA . ALA A 1 124 ? 0.731 -6.477 4.390 1.00 98.19 124 ALA A CA 1
ATOM 1003 C C . ALA A 1 124 ? 0.547 -7.996 4.471 1.00 98.19 124 ALA A C 1
ATOM 1005 O O . ALA A 1 124 ? 1.214 -8.735 3.752 1.00 98.19 124 ALA A O 1
ATOM 1006 N N . SER A 1 125 ? -0.383 -8.461 5.312 1.00 97.19 125 SER A N 1
ATOM 1007 C CA . SER A 1 125 ? -0.721 -9.883 5.409 1.00 97.19 125 SER A CA 1
ATOM 1008 C C . SER A 1 125 ? -1.367 -10.404 4.124 1.00 97.19 125 SER A C 1
ATOM 1010 O O . SER A 1 125 ? -1.083 -11.525 3.718 1.00 97.19 125 SER A O 1
ATOM 1012 N N . TYR A 1 126 ? -2.213 -9.610 3.469 1.00 96.19 126 TYR A N 1
ATOM 1013 C CA . TYR A 1 126 ? -2.853 -9.976 2.208 1.00 96.19 126 TYR A CA 1
ATOM 1014 C C . TYR A 1 126 ? -1.813 -10.225 1.106 1.00 96.19 126 TYR A C 1
ATOM 1016 O O . TYR A 1 126 ? -1.794 -11.297 0.504 1.00 96.19 126 TYR A O 1
ATOM 1024 N N . VAL A 1 127 ? -0.882 -9.284 0.926 1.00 97.44 127 VAL A N 1
ATOM 1025 C CA . VAL A 1 127 ? 0.223 -9.390 -0.040 1.00 97.44 127 VAL A CA 1
ATOM 1026 C C . VAL A 1 127 ? 1.182 -10.525 0.314 1.00 97.44 127 VAL A C 1
ATOM 1028 O O . VAL A 1 127 ? 1.614 -11.261 -0.565 1.00 97.44 127 VAL A O 1
ATOM 1031 N N . GLU A 1 128 ? 1.497 -10.713 1.598 1.00 96.94 128 GLU A N 1
ATOM 1032 C CA . GLU A 1 128 ? 2.362 -11.811 2.053 1.00 96.94 128 GLU A CA 1
ATOM 1033 C C . GLU A 1 128 ? 1.787 -13.197 1.715 1.00 96.94 128 GLU A C 1
ATOM 1035 O O . GLU A 1 128 ? 2.543 -14.132 1.474 1.00 96.94 128 GLU A O 1
ATOM 1040 N N . ASN A 1 129 ? 0.459 -13.317 1.604 1.00 96.25 129 ASN A N 1
ATOM 1041 C CA . ASN A 1 129 ? -0.224 -14.525 1.129 1.00 96.25 129 ASN A CA 1
ATOM 1042 C C . ASN A 1 129 ? -0.338 -14.601 -0.411 1.00 96.25 129 ASN A C 1
ATOM 1044 O O . ASN A 1 129 ? -1.202 -15.306 -0.938 1.00 96.25 129 ASN A O 1
ATOM 1048 N N . GLY A 1 130 ? 0.486 -13.846 -1.143 1.00 95.69 130 GLY A N 1
ATOM 1049 C CA . GLY A 1 130 ? 0.536 -13.849 -2.607 1.00 95.69 130 GLY A CA 1
ATOM 1050 C C . GLY A 1 130 ? -0.637 -13.145 -3.289 1.00 95.69 130 GLY A C 1
ATOM 1051 O O . GLY A 1 130 ? -0.854 -13.342 -4.482 1.00 95.69 130 GLY A O 1
ATOM 1052 N N . GLN A 1 131 ? -1.422 -12.354 -2.554 1.00 97.69 131 GLN A N 1
ATOM 1053 C CA . GLN A 1 131 ? -2.564 -11.646 -3.123 1.00 97.69 131 GLN A CA 1
ATOM 1054 C C . GLN A 1 131 ? -2.160 -10.284 -3.696 1.00 97.69 131 GLN A C 1
ATOM 1056 O O . GLN A 1 131 ? -1.220 -9.643 -3.234 1.00 97.69 131 GLN A O 1
ATOM 1061 N N . VAL A 1 132 ? -2.926 -9.823 -4.683 1.00 97.81 132 VAL A N 1
ATOM 1062 C CA . VAL A 1 132 ? -2.721 -8.538 -5.370 1.00 97.81 132 VAL A CA 1
ATOM 1063 C C . VAL A 1 132 ? -3.070 -7.363 -4.441 1.00 97.81 132 VAL A C 1
ATOM 1065 O O . VAL A 1 132 ? -4.169 -7.321 -3.883 1.00 97.81 132 VAL A O 1
ATOM 1068 N N . LEU A 1 133 ? -2.178 -6.382 -4.292 1.00 98.44 133 LEU A N 1
ATOM 1069 C CA . LEU A 1 133 ? -2.341 -5.235 -3.394 1.00 98.44 133 LEU A CA 1
ATOM 1070 C C . LEU A 1 133 ? -3.572 -4.400 -3.741 1.00 98.44 133 LEU A C 1
ATOM 1072 O O . LEU A 1 133 ? -4.368 -4.107 -2.848 1.00 98.44 133 LEU A O 1
ATOM 1076 N N . SER A 1 134 ? -3.767 -4.051 -5.014 1.00 98.31 134 SER A N 1
ATOM 1077 C CA . SER A 1 134 ? -4.916 -3.257 -5.467 1.00 98.31 134 SER A CA 1
ATOM 1078 C C . SER A 1 134 ? -6.241 -3.927 -5.104 1.00 98.31 134 SER A C 1
ATOM 1080 O O . SER A 1 134 ? -7.167 -3.261 -4.644 1.00 98.31 134 SER A O 1
ATOM 1082 N N . ARG A 1 135 ? -6.334 -5.263 -5.189 1.00 97.19 135 ARG A N 1
ATOM 1083 C CA . ARG A 1 135 ? -7.515 -6.009 -4.716 1.00 97.19 135 ARG A CA 1
ATOM 1084 C C . ARG A 1 135 ? -7.710 -5.865 -3.211 1.00 97.19 135 ARG A C 1
ATOM 1086 O O . ARG A 1 135 ? -8.843 -5.708 -2.767 1.00 97.19 135 ARG A O 1
ATOM 1093 N N . GLY A 1 136 ? -6.626 -5.876 -2.439 1.00 96.62 136 GLY A N 1
ATOM 1094 C CA . GLY A 1 136 ? -6.669 -5.628 -1.002 1.00 96.62 136 GLY A CA 1
ATOM 1095 C C . GLY A 1 136 ? -7.140 -4.212 -0.657 1.00 96.62 136 GLY A C 1
ATOM 1096 O O . GLY A 1 136 ? -7.945 -4.024 0.255 1.00 96.62 136 GLY A O 1
ATOM 1097 N N . MET A 1 137 ? -6.708 -3.210 -1.424 1.00 97.62 137 MET A N 1
ATOM 1098 C CA . MET A 1 137 ? -7.102 -1.810 -1.232 1.00 97.62 137 MET A CA 1
ATOM 1099 C C . MET A 1 137 ? -8.604 -1.584 -1.468 1.00 97.62 137 MET A C 1
ATOM 1101 O O . MET A 1 137 ? -9.204 -0.781 -0.751 1.00 97.62 137 MET A O 1
ATOM 1105 N N . LYS A 1 138 ? -9.244 -2.353 -2.368 1.00 96.06 138 LYS A N 1
ATOM 1106 C CA . LYS A 1 138 ? -10.704 -2.297 -2.631 1.00 96.06 138 LYS A CA 1
ATOM 1107 C C . LYS A 1 138 ? -11.561 -2.599 -1.393 1.00 96.06 138 LYS A C 1
ATOM 1109 O O . LYS A 1 138 ? -12.709 -2.166 -1.335 1.00 96.06 138 LYS A O 1
ATOM 1114 N N . TYR A 1 139 ? -11.025 -3.287 -0.382 1.00 94.31 139 TYR A N 1
ATOM 1115 C CA . TYR A 1 139 ? -11.730 -3.521 0.887 1.00 94.31 139 TYR A CA 1
ATOM 1116 C C . TYR A 1 139 ? -11.785 -2.279 1.792 1.00 94.31 139 TYR A C 1
ATOM 1118 O O . TYR A 1 139 ? -12.556 -2.252 2.753 1.00 94.31 139 TYR A O 1
ATOM 1126 N N . TYR A 1 140 ? -11.008 -1.236 1.483 1.00 94.62 140 TYR A N 1
ATOM 1127 C CA . TYR A 1 140 ? -10.893 -0.017 2.283 1.00 94.62 140 TYR A CA 1
ATOM 1128 C C . TYR A 1 140 ? -11.210 1.252 1.471 1.00 94.62 140 TYR A C 1
ATOM 1130 O O . TYR A 1 140 ? -10.399 2.181 1.451 1.00 94.62 140 TYR A O 1
ATOM 1138 N N . PRO A 1 141 ? -12.410 1.371 0.867 1.00 92.75 141 PRO A N 1
ATOM 1139 C CA . PRO A 1 141 ? -12.759 2.484 -0.027 1.00 92.75 141 PRO A CA 1
ATOM 1140 C C . PRO A 1 141 ? -12.788 3.858 0.665 1.00 92.75 141 PRO A C 1
ATOM 1142 O O . PRO A 1 141 ? -12.699 4.896 0.018 1.00 92.75 141 PRO A O 1
ATOM 1145 N N . LYS A 1 142 ? -12.896 3.889 2.002 1.00 90.44 142 LYS A N 1
ATOM 1146 C CA . LYS A 1 142 ? -12.789 5.124 2.803 1.00 90.44 142 LYS A CA 1
ATOM 1147 C C . LYS A 1 142 ? -11.345 5.618 2.977 1.00 90.44 142 LYS A C 1
ATOM 1149 O O . LYS A 1 142 ? -11.139 6.735 3.442 1.00 90.44 142 LYS A O 1
ATOM 1154 N N . VAL A 1 143 ? -10.358 4.770 2.690 1.00 94.25 143 VAL A N 1
ATOM 1155 C CA . VAL A 1 143 ? -8.923 5.070 2.812 1.00 94.25 143 VAL A CA 1
ATOM 1156 C C . VAL A 1 143 ? -8.311 5.239 1.430 1.00 94.25 143 VAL A C 1
ATOM 1158 O O . VAL A 1 143 ? -7.597 6.209 1.197 1.00 94.25 143 VAL A O 1
ATOM 1161 N N . PHE A 1 144 ? -8.634 4.327 0.516 1.00 95.62 144 PHE A N 1
ATOM 1162 C CA . PHE A 1 144 ? -8.142 4.328 -0.852 1.00 95.62 144 PHE A CA 1
ATOM 1163 C C . PHE A 1 144 ? -9.312 4.544 -1.798 1.00 95.62 144 PHE A C 1
ATOM 1165 O O . PHE A 1 144 ? -10.227 3.725 -1.863 1.00 95.62 144 PHE A O 1
ATOM 1172 N N . SER A 1 145 ? -9.290 5.662 -2.518 1.00 95.12 145 SER A N 1
ATOM 1173 C CA . SER A 1 145 ? -10.284 5.927 -3.552 1.00 95.12 145 SER A CA 1
ATOM 1174 C C . SER A 1 145 ? -10.150 4.924 -4.702 1.00 95.12 145 SER A C 1
ATOM 1176 O O . SER A 1 145 ? -9.131 4.239 -4.856 1.00 95.12 145 SER A O 1
ATOM 1178 N N . GLU A 1 146 ? -11.181 4.856 -5.539 1.00 95.69 146 GLU A N 1
ATOM 1179 C CA . GLU A 1 146 ? -11.151 4.049 -6.759 1.00 95.69 146 GLU A CA 1
ATOM 1180 C C . GLU A 1 146 ? -9.995 4.463 -7.678 1.00 95.69 146 GLU A C 1
ATOM 1182 O O . GLU A 1 146 ? -9.276 3.600 -8.170 1.00 95.69 146 GLU A O 1
ATOM 1187 N N . MET A 1 147 ? -9.749 5.771 -7.814 1.00 97.25 147 MET A N 1
ATOM 1188 C CA . MET A 1 147 ? -8.634 6.304 -8.602 1.00 97.25 147 MET A CA 1
ATOM 1189 C C . MET A 1 147 ? -7.276 5.832 -8.065 1.00 97.25 147 MET A C 1
ATOM 1191 O O . MET A 1 147 ? -6.490 5.280 -8.829 1.00 97.25 147 MET A O 1
ATOM 1195 N N . ILE A 1 148 ? -7.034 5.948 -6.751 1.00 97.75 148 ILE A N 1
ATOM 1196 C CA . ILE A 1 148 ? -5.803 5.437 -6.120 1.00 97.75 148 ILE A CA 1
ATOM 1197 C C . ILE A 1 148 ? -5.636 3.949 -6.432 1.00 97.75 148 ILE A C 1
ATOM 1199 O O . ILE A 1 148 ? -4.571 3.501 -6.843 1.00 97.75 148 ILE A O 1
ATOM 1203 N N . THR A 1 149 ? -6.706 3.180 -6.253 1.00 98.12 149 THR A N 1
ATOM 1204 C CA . THR A 1 149 ? -6.668 1.730 -6.433 1.00 98.12 149 THR A CA 1
ATOM 1205 C C . THR A 1 149 ? -6.398 1.337 -7.885 1.00 98.12 149 THR A C 1
ATOM 1207 O O . THR A 1 149 ? -5.625 0.413 -8.122 1.00 98.12 149 THR A O 1
ATOM 1210 N N . ALA A 1 150 ? -6.994 2.043 -8.848 1.00 98.25 150 ALA A N 1
ATOM 1211 C CA . ALA A 1 150 ? -6.773 1.821 -10.272 1.00 98.25 150 ALA A CA 1
ATOM 1212 C C . ALA A 1 150 ? -5.327 2.141 -10.682 1.00 98.25 150 ALA A C 1
ATOM 1214 O O . ALA A 1 150 ? -4.713 1.365 -11.410 1.00 98.25 150 ALA A O 1
ATOM 1215 N N . THR A 1 151 ? -4.751 3.231 -10.169 1.00 98.44 151 THR A N 1
ATOM 1216 C CA . THR A 1 151 ? -3.342 3.577 -10.410 1.00 98.44 151 THR A CA 1
ATOM 1217 C C . THR A 1 151 ? -2.404 2.498 -9.871 1.00 98.44 151 THR A C 1
ATOM 1219 O O . THR A 1 151 ? -1.485 2.073 -10.568 1.00 98.44 151 THR A O 1
ATOM 1222 N N . ILE A 1 152 ? -2.669 1.987 -8.664 1.00 98.56 152 ILE A N 1
ATOM 1223 C CA . ILE A 1 152 ? -1.896 0.875 -8.097 1.00 98.56 152 ILE A CA 1
ATOM 1224 C C . ILE A 1 152 ? -2.068 -0.410 -8.910 1.00 98.56 152 ILE A C 1
ATOM 1226 O O . ILE A 1 152 ? -1.084 -1.098 -9.154 1.00 98.56 152 ILE A O 1
ATOM 1230 N N . GLU A 1 153 ? -3.275 -0.713 -9.387 1.00 98.62 153 GLU A N 1
ATOM 1231 C CA . GLU A 1 153 ? -3.532 -1.873 -10.248 1.00 98.62 153 GLU A CA 1
ATOM 1232 C C . GLU A 1 153 ? -2.710 -1.812 -11.548 1.00 98.62 153 GLU A C 1
ATOM 1234 O O . GLU A 1 153 ? -2.117 -2.812 -11.955 1.00 98.62 153 GLU A O 1
ATOM 1239 N N . VAL A 1 154 ? -2.600 -0.633 -12.172 1.00 98.50 154 VAL A N 1
ATOM 1240 C CA . VAL A 1 154 ? -1.709 -0.427 -13.327 1.00 98.50 154 VAL A CA 1
ATOM 1241 C C . VAL A 1 154 ? -0.250 -0.653 -12.931 1.00 98.50 154 VAL A C 1
ATOM 1243 O O . VAL A 1 154 ? 0.437 -1.419 -13.602 1.00 98.50 154 VAL A O 1
ATOM 1246 N N . GLY A 1 155 ? 0.207 -0.048 -11.831 1.00 98.19 155 GLY A N 1
ATOM 1247 C CA . GLY A 1 155 ? 1.578 -0.193 -11.338 1.00 98.19 155 GLY A CA 1
ATOM 1248 C C . GLY A 1 155 ? 1.978 -1.633 -11.011 1.00 98.19 155 GLY A C 1
ATOM 1249 O O . GLY A 1 155 ? 3.101 -2.039 -11.298 1.00 98.19 155 GLY A O 1
ATOM 1250 N N . GLU A 1 156 ? 1.069 -2.430 -10.449 1.00 97.50 156 GLU A N 1
ATOM 1251 C CA . GLU A 1 156 ? 1.298 -3.858 -10.203 1.00 97.50 156 GLU A CA 1
ATOM 1252 C C . GLU A 1 156 ? 1.452 -4.641 -11.509 1.00 97.50 156 GLU A C 1
ATOM 1254 O O . GLU A 1 156 ? 2.377 -5.440 -11.644 1.00 97.50 156 GLU A O 1
ATOM 1259 N N . ASN A 1 157 ? 0.579 -4.385 -12.486 1.00 97.50 157 ASN A N 1
ATOM 1260 C CA . ASN A 1 157 ? 0.577 -5.100 -13.762 1.00 97.50 157 ASN A CA 1
ATOM 1261 C C . ASN A 1 157 ? 1.777 -4.747 -14.654 1.00 97.50 157 ASN A C 1
ATOM 1263 O O . ASN A 1 157 ? 2.219 -5.581 -15.443 1.00 97.50 157 ASN A O 1
ATOM 1267 N N . THR A 1 158 ? 2.302 -3.524 -14.551 1.00 98.00 158 THR A N 1
ATOM 1268 C CA . THR A 1 158 ? 3.462 -3.062 -15.333 1.00 98.00 158 THR A CA 1
ATOM 1269 C C . THR A 1 158 ? 4.790 -3.215 -14.595 1.00 98.00 158 THR A C 1
ATOM 1271 O O . THR A 1 158 ? 5.843 -2.962 -15.177 1.00 98.00 158 THR A O 1
ATOM 1274 N N . GLY A 1 159 ? 4.767 -3.602 -13.316 1.00 96.94 159 GLY A N 1
ATOM 1275 C CA . GLY A 1 159 ? 5.952 -3.616 -12.456 1.00 96.94 159 GLY A CA 1
ATOM 1276 C C . GLY A 1 159 ? 6.427 -2.222 -12.023 1.00 96.94 159 GLY A C 1
ATOM 1277 O O . GLY A 1 159 ? 7.475 -2.106 -11.394 1.00 96.94 159 GLY A O 1
ATOM 1278 N N . MET A 1 160 ? 5.661 -1.165 -12.307 1.00 97.56 160 MET A N 1
ATOM 1279 C CA . MET A 1 160 ? 5.970 0.231 -11.965 1.00 97.56 160 MET A CA 1
ATOM 1280 C C . MET A 1 160 ? 5.275 0.684 -10.673 1.00 97.56 160 MET A C 1
ATOM 1282 O O . MET A 1 160 ? 4.774 1.807 -10.556 1.00 97.56 160 MET A O 1
ATOM 1286 N N . LEU A 1 161 ? 5.204 -0.206 -9.682 1.00 97.75 161 LEU A N 1
ATOM 1287 C CA . LEU A 1 161 ? 4.483 0.051 -8.437 1.00 97.75 161 LEU A CA 1
ATOM 1288 C C . LEU A 1 161 ? 5.082 1.229 -7.653 1.00 97.75 161 LEU A C 1
ATOM 1290 O O . LEU A 1 161 ? 4.350 2.055 -7.113 1.00 97.75 161 LEU A O 1
ATOM 1294 N N . ALA A 1 162 ? 6.411 1.331 -7.624 1.00 98.31 162 ALA A N 1
ATOM 1295 C CA . ALA A 1 162 ? 7.111 2.394 -6.913 1.00 98.31 162 ALA A CA 1
ATOM 1296 C C . ALA A 1 162 ? 6.834 3.786 -7.514 1.00 98.31 162 ALA A C 1
ATOM 1298 O O . ALA A 1 162 ? 6.634 4.750 -6.776 1.00 98.31 162 ALA A O 1
ATOM 1299 N N . ASP A 1 163 ? 6.766 3.879 -8.844 1.00 98.38 163 ASP A N 1
ATOM 1300 C CA . ASP A 1 163 ? 6.444 5.124 -9.550 1.00 98.38 163 ASP A CA 1
ATOM 1301 C C . ASP A 1 163 ? 4.970 5.492 -9.397 1.00 98.38 163 ASP A C 1
ATOM 1303 O O . ASP A 1 163 ? 4.636 6.661 -9.223 1.00 98.38 163 ASP A O 1
ATOM 1307 N N . SER A 1 164 ? 4.090 4.490 -9.377 1.00 98.44 164 SER A N 1
ATOM 1308 C CA . SER A 1 164 ? 2.661 4.688 -9.124 1.00 98.44 164 SER A CA 1
ATOM 1309 C C . SER A 1 164 ? 2.421 5.295 -7.740 1.00 98.44 164 SER A C 1
ATOM 1311 O O . SER A 1 164 ? 1.660 6.250 -7.612 1.00 98.44 164 SER A O 1
ATOM 1313 N N . PHE A 1 165 ? 3.111 4.798 -6.706 1.00 98.44 165 PHE A N 1
ATOM 1314 C CA . PHE A 1 165 ? 3.051 5.392 -5.368 1.00 98.44 165 PHE A CA 1
ATOM 1315 C C . PHE A 1 165 ? 3.653 6.798 -5.310 1.00 98.44 165 PHE A C 1
ATOM 1317 O O . PHE A 1 165 ? 3.060 7.670 -4.682 1.00 98.44 165 PHE A O 1
ATOM 1324 N N . ALA A 1 166 ? 4.782 7.034 -5.986 1.00 97.94 166 ALA A N 1
ATOM 1325 C CA . ALA A 1 166 ? 5.395 8.361 -6.046 1.00 97.94 166 ALA A CA 1
ATOM 1326 C C . ALA A 1 166 ? 4.449 9.387 -6.685 1.00 97.94 166 ALA A C 1
ATOM 1328 O O . ALA A 1 166 ? 4.211 10.442 -6.110 1.00 97.94 166 ALA A O 1
ATOM 1329 N N . HIS A 1 167 ? 3.832 9.041 -7.816 1.00 97.62 167 HIS A N 1
ATOM 1330 C CA . HIS A 1 167 ? 2.859 9.904 -8.480 1.00 97.62 167 HIS A CA 1
ATOM 1331 C C . HIS A 1 167 ? 1.657 10.226 -7.578 1.00 97.62 167 HIS A C 1
ATOM 1333 O O . HIS A 1 167 ? 1.242 11.376 -7.482 1.00 97.62 167 HIS A O 1
ATOM 1339 N N . LEU A 1 168 ? 1.120 9.223 -6.875 1.00 97.12 168 LEU A N 1
ATOM 1340 C CA . LEU A 1 168 ? -0.001 9.411 -5.950 1.00 97.12 168 LEU A CA 1
ATOM 1341 C C . LEU A 1 168 ? 0.342 10.278 -4.728 1.00 97.12 168 LEU A C 1
ATOM 1343 O O . LEU A 1 168 ? -0.574 10.782 -4.084 1.00 97.12 168 LEU A O 1
ATOM 1347 N N . ALA A 1 169 ? 1.620 10.417 -4.371 1.00 95.31 169 ALA A N 1
ATOM 1348 C CA . ALA A 1 169 ? 2.053 11.273 -3.268 1.00 95.31 169 ALA A CA 1
ATOM 1349 C C . ALA A 1 169 ? 2.099 12.767 -3.649 1.00 95.31 169 ALA A C 1
ATOM 1351 O O . ALA A 1 169 ? 2.096 13.617 -2.759 1.00 95.31 169 ALA A O 1
ATOM 1352 N N . GLU A 1 170 ? 2.133 13.080 -4.948 1.00 92.69 170 GLU A N 1
ATOM 1353 C CA . GLU A 1 170 ? 2.270 14.442 -5.486 1.00 92.69 170 GLU A CA 1
ATOM 1354 C C . GLU A 1 170 ? 0.930 15.113 -5.838 1.00 92.69 170 GLU A C 1
ATOM 1356 O O . GLU A 1 170 ? 0.898 16.331 -6.035 1.00 92.69 170 GLU A O 1
ATOM 1361 N N . ILE A 1 171 ? -0.158 14.339 -5.933 1.00 83.06 171 ILE A N 1
ATOM 1362 C CA . ILE A 1 171 ? -1.495 14.799 -6.358 1.00 83.06 171 ILE A CA 1
ATOM 1363 C C . ILE A 1 171 ? -2.472 14.955 -5.189 1.00 83.06 171 ILE A C 1
ATOM 1365 O O . ILE A 1 171 ? -3.335 15.857 -5.287 1.00 83.06 171 ILE A O 1
#